Protein AF-A0A2R6NBS5-F1 (afdb_monomer_lite)

Radius of gyration: 37.25 Å; chains: 1; bounding box: 54×23×111 Å

Sequence (121 aa):
MGNKNKTISFRVNEDAFETLREIAEERDISLSAVFRNYVKMLVAHDGQVEVVPKVEVPKSYVREHERLELEAEHLRDQLDEHRRYVTQLSQRLEEQEDGEDVIQLEELDDEANGEEPFRLG

Foldseek 3Di:
DDDDPDDDDDDDDPVVVVVLVVVCVVVVHDSVVSVVVVVVVCVVVVNDDDDDDPDDDDPVNVVVVVVVVVVVVVVVVVVVVVVVVVVVVVVVVVVCVVPDDPDDVVVVVVVVVPDDDDDDD

Structure (mmCIF, N/CA/C/O backbone):
data_AF-A0A2R6NBS5-F1
#
_entry.id   AF-A0A2R6NBS5-F1
#
loop_
_atom_site.group_PDB
_atom_site.id
_atom_site.type_symbol
_atom_site.label_atom_id
_atom_site.label_alt_id
_atom_site.label_comp_id
_atom_site.label_asym_id
_atom_site.label_entity_id
_atom_site.label_seq_id
_atom_site.pdbx_PDB_ins_code
_atom_site.Cartn_x
_atom_site.Cartn_y
_atom_site.Cartn_z
_atom_site.occupancy
_atom_site.B_iso_or_equiv
_atom_site.auth_seq_id
_atom_site.auth_comp_id
_atom_site.auth_asym_id
_atom_site.auth_atom_id
_atom_site.pdbx_PDB_model_num
ATOM 1 N N . MET A 1 1 ? -16.582 -4.979 -36.548 1.00 42.69 1 MET A N 1
ATOM 2 C CA . MET A 1 1 ? -15.989 -3.717 -37.044 1.00 42.69 1 MET A CA 1
ATOM 3 C C . MET A 1 1 ? -14.478 -3.886 -37.060 1.00 42.69 1 MET A C 1
ATOM 5 O O . MET A 1 1 ? -13.927 -4.264 -36.038 1.00 42.69 1 MET A O 1
ATOM 9 N N . GLY A 1 2 ? -13.839 -3.760 -38.226 1.00 47.66 2 GLY A N 1
ATOM 10 C CA . GLY A 1 2 ? -12.441 -4.159 -38.425 1.00 47.66 2 GLY A CA 1
ATOM 11 C C . GLY A 1 2 ? -11.457 -3.317 -37.613 1.00 47.66 2 GLY A C 1
ATOM 12 O O . GLY A 1 2 ? -11.469 -2.090 -37.713 1.00 47.66 2 GLY A O 1
ATOM 13 N N . ASN A 1 3 ? -10.599 -3.976 -36.833 1.00 49.09 3 ASN A N 1
ATOM 14 C CA . ASN A 1 3 ? -9.460 -3.338 -36.180 1.00 49.09 3 ASN A CA 1
ATOM 15 C C . ASN A 1 3 ? -8.502 -2.831 -37.265 1.00 49.09 3 ASN A C 1
ATOM 17 O O . ASN A 1 3 ? -7.762 -3.604 -37.871 1.00 49.09 3 ASN A O 1
ATOM 21 N N . LYS A 1 4 ? -8.547 -1.528 -37.555 1.00 64.06 4 LYS A N 1
ATOM 22 C CA . LYS A 1 4 ? -7.582 -0.890 -38.452 1.00 64.06 4 LYS A CA 1
ATOM 23 C C . LYS A 1 4 ? -6.288 -0.720 -37.665 1.00 64.06 4 LYS A C 1
ATOM 25 O O . LYS A 1 4 ? -6.215 0.138 -36.787 1.00 64.06 4 LYS A O 1
ATOM 30 N N . ASN A 1 5 ? -5.279 -1.529 -37.969 1.00 66.62 5 ASN A N 1
ATOM 31 C CA . ASN A 1 5 ? -3.933 -1.319 -37.448 1.00 66.62 5 ASN A CA 1
ATOM 32 C C . ASN A 1 5 ? -3.414 0.019 -37.992 1.00 66.62 5 ASN A C 1
ATOM 34 O O . ASN A 1 5 ? -3.050 0.126 -39.161 1.00 66.62 5 ASN A O 1
ATOM 38 N N . LYS A 1 6 ? -3.459 1.063 -37.159 1.00 73.50 6 LYS A N 1
ATOM 39 C CA . LYS A 1 6 ? -2.978 2.400 -37.506 1.00 73.50 6 LYS A CA 1
ATOM 40 C C . LYS A 1 6 ? -1.490 2.472 -37.182 1.00 73.50 6 LYS A C 1
ATOM 42 O O . LYS A 1 6 ? -1.108 2.370 -36.019 1.00 73.50 6 LYS A O 1
ATOM 47 N N . THR A 1 7 ? -0.662 2.638 -38.206 1.00 79.31 7 THR A N 1
ATOM 48 C CA . THR A 1 7 ? 0.768 2.904 -38.025 1.00 79.31 7 THR A CA 1
ATOM 49 C C . THR A 1 7 ? 0.943 4.354 -37.595 1.00 79.3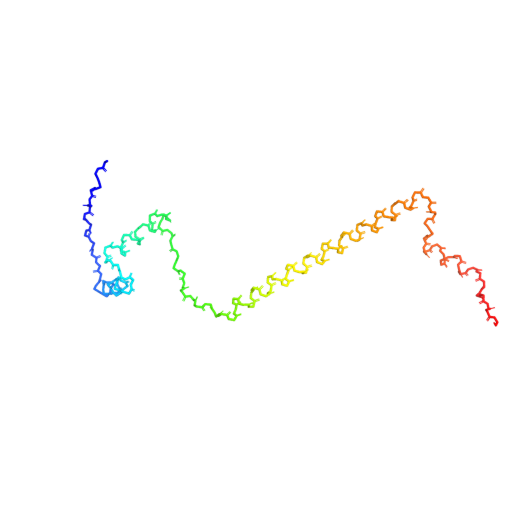1 7 THR A C 1
ATOM 51 O O . THR A 1 7 ? 0.433 5.264 -38.247 1.00 79.31 7 THR A O 1
ATOM 54 N N . ILE A 1 8 ? 1.644 4.565 -36.485 1.00 76.81 8 ILE A N 1
ATOM 55 C CA . ILE A 1 8 ? 1.985 5.890 -35.969 1.00 76.81 8 ILE A CA 1
ATOM 56 C C . ILE A 1 8 ? 3.506 5.973 -35.949 1.00 76.81 8 ILE A C 1
ATOM 58 O O . ILE A 1 8 ? 4.159 5.191 -35.264 1.00 76.81 8 ILE A O 1
ATOM 62 N N . SER A 1 9 ? 4.058 6.905 -36.718 1.00 81.50 9 SER A N 1
ATOM 63 C CA . SER A 1 9 ? 5.476 7.251 -36.680 1.00 81.50 9 SER A CA 1
ATOM 64 C C . SER A 1 9 ? 5.685 8.396 -35.698 1.00 81.50 9 SER A C 1
ATOM 66 O O . SER A 1 9 ? 5.039 9.437 -35.825 1.00 81.50 9 SER A O 1
ATOM 68 N N . PHE A 1 10 ? 6.605 8.233 -34.758 1.00 79.00 10 PHE A N 1
ATOM 69 C CA . PHE A 1 10 ? 7.029 9.287 -33.844 1.00 79.00 10 PHE A CA 1
ATOM 70 C C . PHE A 1 10 ? 8.548 9.438 -33.924 1.00 79.00 10 PHE A C 1
ATOM 72 O O . PHE A 1 10 ? 9.258 8.483 -34.237 1.00 79.00 10 PHE A O 1
ATOM 79 N N . ARG A 1 11 ? 9.046 10.651 -33.683 1.00 88.25 11 ARG A N 1
ATOM 80 C CA . ARG A 1 11 ? 10.483 10.905 -33.557 1.00 88.25 11 ARG A CA 1
ATOM 81 C C . ARG A 1 11 ? 10.855 10.824 -32.085 1.00 88.25 11 ARG A C 1
ATOM 83 O O . ARG A 1 11 ? 10.175 11.420 -31.256 1.00 88.25 11 ARG A O 1
ATOM 90 N N . VAL A 1 12 ? 11.927 10.107 -31.791 1.00 86.81 12 VAL A N 1
ATOM 91 C CA . VAL A 1 12 ? 12.550 10.022 -30.468 1.00 86.81 12 VAL A CA 1
ATOM 92 C C . VAL A 1 12 ? 14.036 10.308 -30.610 1.00 86.81 12 VAL A C 1
ATOM 94 O O . VAL A 1 12 ? 14.597 10.169 -31.696 1.00 86.81 12 VAL A O 1
ATOM 97 N N . ASN A 1 13 ? 14.646 10.751 -29.518 1.00 93.25 13 ASN A N 1
ATOM 98 C CA . ASN A 1 13 ? 16.094 10.808 -29.399 1.00 93.25 13 ASN A CA 1
ATOM 99 C C . ASN A 1 13 ? 16.670 9.374 -29.356 1.00 93.25 13 ASN A C 1
ATOM 101 O O . ASN A 1 13 ? 15.983 8.452 -28.913 1.00 93.25 13 ASN A O 1
ATOM 105 N N . GLU A 1 14 ? 17.901 9.202 -29.835 1.00 92.94 14 GLU A N 1
ATOM 106 C CA . GLU A 1 14 ? 18.597 7.911 -29.916 1.00 92.94 14 GLU A CA 1
ATOM 107 C C . GLU A 1 14 ? 18.788 7.248 -28.541 1.00 92.94 14 GLU A C 1
ATOM 109 O O . GLU A 1 14 ? 18.437 6.083 -28.381 1.00 92.94 14 GLU A O 1
ATOM 114 N N . ASP A 1 15 ? 19.189 8.002 -27.515 1.00 94.00 15 ASP A N 1
ATOM 115 C CA . ASP A 1 15 ? 19.381 7.490 -26.149 1.00 94.00 15 ASP A CA 1
ATOM 116 C C . ASP A 1 15 ? 18.065 6.952 -25.562 1.00 94.00 15 ASP A C 1
ATOM 118 O O . ASP A 1 15 ? 17.998 5.879 -24.954 1.00 94.00 15 ASP A O 1
ATOM 122 N N . ALA A 1 16 ? 16.975 7.693 -25.783 1.00 89.56 16 ALA A N 1
ATOM 123 C CA . ALA A 1 16 ? 15.640 7.280 -25.362 1.00 89.56 16 ALA A CA 1
ATOM 124 C C . ALA A 1 16 ? 15.156 6.045 -26.138 1.00 89.56 16 ALA A C 1
ATOM 126 O O . ALA A 1 16 ? 14.437 5.213 -25.583 1.00 89.56 16 ALA A O 1
ATOM 127 N N . PHE A 1 17 ? 15.535 5.919 -27.412 1.00 91.00 17 PHE A N 1
ATOM 128 C CA . PHE A 1 17 ? 15.211 4.755 -28.229 1.00 91.00 17 PHE A CA 1
ATOM 129 C C . PHE A 1 17 ? 15.922 3.495 -27.725 1.00 91.00 17 PHE A C 1
ATOM 131 O O . PHE A 1 17 ? 15.245 2.489 -27.513 1.00 91.00 17 PHE A O 1
ATOM 138 N N . GLU A 1 18 ? 17.231 3.558 -27.470 1.00 93.50 18 GLU A N 1
ATOM 139 C CA . GLU A 1 18 ? 17.984 2.417 -26.932 1.00 93.50 18 GLU A CA 1
ATOM 140 C C . GLU A 1 18 ? 17.462 2.008 -25.550 1.00 93.50 18 GLU A C 1
ATOM 142 O O . GLU A 1 18 ? 17.188 0.834 -25.325 1.00 93.50 18 GLU A O 1
ATOM 147 N N . THR A 1 19 ? 17.157 2.968 -24.670 1.00 91.44 19 THR A N 1
ATOM 148 C CA . THR A 1 19 ? 16.563 2.662 -23.354 1.00 91.44 19 THR A CA 1
ATOM 149 C C . THR A 1 19 ? 15.217 1.936 -23.492 1.00 91.44 19 THR A C 1
ATOM 151 O O . THR A 1 19 ? 14.941 0.951 -22.807 1.00 91.44 19 THR A O 1
ATOM 154 N N . LEU A 1 20 ? 14.340 2.401 -24.391 1.00 90.12 20 LEU A N 1
ATOM 155 C CA . LEU A 1 20 ? 13.056 1.737 -24.638 1.00 90.12 20 LEU A CA 1
ATOM 156 C C . LEU A 1 20 ? 13.233 0.344 -25.247 1.00 90.12 20 LEU A C 1
ATOM 158 O O . LEU A 1 20 ? 12.408 -0.537 -24.992 1.00 90.12 20 LEU A O 1
ATOM 162 N N . ARG A 1 21 ? 14.278 0.149 -26.053 1.00 92.00 21 ARG A N 1
ATOM 163 C CA . ARG A 1 21 ? 14.631 -1.140 -26.635 1.00 92.00 21 ARG A CA 1
ATOM 164 C C . ARG A 1 21 ? 15.121 -2.118 -25.568 1.00 92.00 21 ARG A C 1
ATOM 166 O O . ARG A 1 21 ? 14.602 -3.228 -25.524 1.00 92.00 21 ARG A O 1
ATOM 173 N N . GLU A 1 22 ? 16.014 -1.697 -24.679 1.00 94.06 22 GLU A N 1
A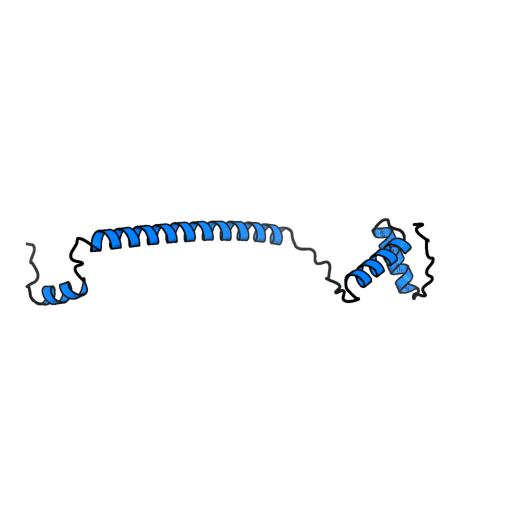TOM 174 C CA . GLU A 1 22 ? 16.465 -2.500 -23.534 1.00 94.06 22 GLU A CA 1
ATOM 175 C C . GLU A 1 22 ? 15.284 -2.934 -22.654 1.00 94.06 22 GLU A C 1
ATOM 177 O O . GLU A 1 22 ? 15.142 -4.112 -22.339 1.00 94.06 22 GLU A O 1
ATOM 182 N N . ILE A 1 23 ? 14.363 -2.012 -22.341 1.00 91.06 23 ILE A N 1
ATOM 183 C CA . ILE A 1 23 ? 13.143 -2.319 -21.572 1.00 91.06 23 ILE A CA 1
ATOM 184 C C . ILE A 1 23 ? 12.251 -3.333 -22.302 1.00 91.06 23 ILE A C 1
ATOM 186 O O . ILE A 1 23 ? 11.598 -4.165 -21.668 1.00 91.06 23 ILE A O 1
ATOM 190 N N . ALA A 1 24 ? 12.154 -3.227 -23.628 1.00 92.94 24 ALA A N 1
ATOM 191 C CA . ALA A 1 24 ? 11.366 -4.146 -24.440 1.00 92.94 24 ALA A CA 1
ATOM 192 C C . ALA A 1 24 ? 11.956 -5.566 -24.388 1.00 92.94 24 ALA A C 1
ATOM 194 O O . ALA A 1 24 ? 11.208 -6.523 -24.187 1.00 92.94 24 ALA A O 1
ATOM 195 N N . GLU A 1 25 ? 13.282 -5.680 -24.499 1.00 94.00 25 GLU A N 1
ATOM 196 C CA . GLU A 1 25 ? 14.028 -6.939 -24.403 1.00 94.00 25 GLU A CA 1
ATOM 197 C C . GLU A 1 25 ? 13.939 -7.550 -22.992 1.00 94.00 25 GLU A C 1
ATOM 199 O O . GLU A 1 25 ? 13.595 -8.723 -22.866 1.00 94.00 25 GLU A O 1
ATOM 204 N N . GLU A 1 26 ? 14.135 -6.760 -21.928 1.00 94.12 26 GLU A N 1
ATOM 205 C CA . GLU A 1 26 ? 14.024 -7.211 -20.526 1.00 94.12 26 GLU A CA 1
ATOM 206 C C . GLU A 1 26 ? 12.640 -7.806 -20.217 1.00 94.12 26 GLU A C 1
ATOM 208 O O . GLU A 1 26 ? 12.505 -8.762 -19.454 1.00 94.12 26 GLU A O 1
ATOM 213 N N . ARG A 1 27 ? 11.591 -7.232 -20.815 1.00 91.19 27 ARG A N 1
ATOM 214 C CA . ARG A 1 27 ? 10.194 -7.629 -20.591 1.00 91.19 27 ARG A CA 1
ATOM 215 C C . ARG A 1 27 ? 9.655 -8.616 -21.628 1.00 91.19 27 ARG A C 1
ATOM 217 O O . ARG A 1 27 ? 8.462 -8.907 -21.570 1.00 91.19 27 ARG A O 1
ATOM 224 N N . ASP A 1 28 ? 10.485 -9.088 -22.561 1.00 94.19 28 ASP A N 1
ATOM 225 C CA . ASP A 1 28 ? 10.116 -9.998 -23.659 1.00 94.19 28 ASP A CA 1
ATOM 226 C C . ASP A 1 28 ? 8.883 -9.522 -24.462 1.00 94.19 28 ASP A C 1
ATOM 228 O O . ASP A 1 28 ? 7.952 -10.266 -24.778 1.00 94.19 28 ASP A O 1
ATOM 232 N N . ILE A 1 29 ? 8.833 -8.221 -24.767 1.00 93.50 29 ILE A N 1
ATOM 233 C CA . ILE A 1 29 ? 7.747 -7.600 -25.535 1.00 93.50 29 ILE A CA 1
ATOM 234 C C . ILE A 1 29 ? 8.294 -6.758 -26.681 1.00 93.50 29 ILE A C 1
ATOM 236 O O . ILE A 1 29 ? 9.411 -6.260 -26.651 1.00 93.50 29 ILE A O 1
ATOM 240 N N . SER A 1 30 ? 7.482 -6.538 -27.717 1.00 93.19 30 SER A N 1
ATOM 241 C CA . SER A 1 30 ? 7.897 -5.658 -28.811 1.00 93.19 30 SER A CA 1
ATOM 242 C C . SER A 1 30 ? 7.957 -4.194 -28.371 1.00 93.19 30 SER A C 1
ATOM 244 O O . SER A 1 30 ? 7.137 -3.728 -27.576 1.00 93.19 30 SER A O 1
ATOM 246 N N . LEU A 1 31 ? 8.858 -3.424 -28.983 1.00 90.19 31 LEU A N 1
ATOM 247 C CA . LEU A 1 31 ? 8.972 -1.980 -28.754 1.00 90.19 31 LEU A CA 1
ATOM 248 C C . LEU A 1 31 ? 7.632 -1.248 -28.969 1.00 90.19 31 LEU A C 1
ATOM 250 O O . LEU A 1 31 ? 7.241 -0.371 -28.199 1.00 90.19 31 LEU A O 1
ATOM 254 N N . SER A 1 32 ? 6.856 -1.661 -29.978 1.00 88.62 32 SER A N 1
ATOM 255 C CA . SER A 1 32 ? 5.509 -1.125 -30.203 1.00 88.62 32 SER A CA 1
ATOM 256 C C . SER A 1 32 ? 4.533 -1.470 -29.074 1.00 88.62 32 SER A C 1
ATOM 258 O O . SER A 1 32 ? 3.611 -0.698 -28.817 1.00 88.62 32 SER A O 1
ATOM 260 N N . ALA A 1 33 ? 4.689 -2.615 -28.403 1.00 90.50 33 ALA A N 1
ATOM 261 C CA . ALA A 1 33 ? 3.877 -2.965 -27.242 1.00 90.50 33 ALA A CA 1
ATOM 262 C C . ALA A 1 33 ? 4.218 -2.089 -26.028 1.00 90.50 33 ALA A C 1
ATOM 264 O O . ALA A 1 33 ? 3.287 -1.602 -25.389 1.00 90.50 33 ALA A O 1
ATOM 265 N N . VAL A 1 34 ? 5.505 -1.811 -25.773 1.00 89.75 34 VAL A N 1
ATOM 266 C CA . VAL A 1 34 ? 5.947 -0.862 -24.730 1.00 89.75 34 VAL A CA 1
ATOM 267 C C . VAL A 1 34 ? 5.282 0.498 -24.935 1.00 89.75 34 VAL A C 1
ATOM 269 O O . VAL A 1 34 ? 4.606 1.006 -24.038 1.00 89.75 34 VAL A O 1
ATOM 272 N N . PHE A 1 35 ? 5.381 1.044 -26.151 1.00 88.06 35 PHE A N 1
ATOM 273 C CA . PHE A 1 35 ? 4.782 2.334 -26.488 1.00 88.06 35 PHE A CA 1
ATOM 274 C C . PHE A 1 35 ? 3.257 2.330 -26.332 1.00 88.06 35 PHE A C 1
ATOM 276 O O . PHE A 1 35 ? 2.688 3.225 -25.709 1.00 88.06 35 PHE A O 1
ATOM 283 N N . ARG A 1 36 ? 2.574 1.300 -26.852 1.00 88.75 36 ARG A N 1
ATOM 284 C CA . ARG A 1 36 ? 1.116 1.178 -26.695 1.00 88.75 36 ARG A CA 1
ATOM 285 C C . ARG A 1 36 ? 0.704 1.116 -25.231 1.00 88.75 36 ARG A C 1
ATOM 287 O O . ARG A 1 36 ? -0.322 1.692 -24.893 1.00 88.75 36 ARG A O 1
ATOM 294 N N . ASN A 1 37 ? 1.455 0.421 -24.382 1.00 89.31 37 ASN A N 1
ATOM 295 C CA . ASN A 1 37 ? 1.140 0.320 -22.960 1.00 89.31 37 ASN A CA 1
ATOM 296 C C . ASN A 1 37 ? 1.291 1.675 -22.264 1.00 89.31 37 ASN A C 1
ATOM 298 O O . ASN A 1 37 ? 0.399 2.070 -21.519 1.00 89.31 37 ASN A O 1
ATOM 302 N N . TYR A 1 38 ? 2.353 2.419 -22.578 1.00 85.69 38 TYR A N 1
ATOM 303 C CA . TYR A 1 38 ? 2.556 3.762 -22.040 1.00 85.69 38 TYR A CA 1
ATOM 304 C C . TYR A 1 38 ? 1.453 4.736 -22.480 1.00 85.69 38 TYR A C 1
ATOM 306 O O . TYR A 1 38 ? 0.846 5.406 -21.649 1.00 85.69 38 TYR A O 1
ATOM 314 N N . VAL A 1 39 ? 1.111 4.754 -23.775 1.00 87.50 39 VAL A N 1
ATOM 315 C CA . VAL A 1 39 ? 0.014 5.588 -24.296 1.00 87.50 39 VAL A CA 1
ATOM 316 C C . VAL A 1 39 ? -1.327 5.191 -23.685 1.00 87.50 39 VAL A C 1
ATOM 318 O O . VAL A 1 39 ? -2.104 6.065 -23.318 1.00 87.50 39 VAL A O 1
ATOM 321 N N . LYS A 1 40 ? -1.608 3.890 -23.539 1.00 89.25 40 LYS A N 1
ATOM 322 C CA . LYS A 1 40 ? -2.831 3.421 -22.871 1.00 89.25 40 LYS A CA 1
ATOM 323 C C . LYS A 1 40 ? -2.919 3.930 -21.436 1.00 89.25 40 LYS A C 1
ATOM 325 O O . LYS A 1 40 ? -3.987 4.374 -21.041 1.00 89.25 40 LYS A O 1
ATOM 330 N N . MET A 1 41 ? -1.820 3.880 -20.686 1.00 88.69 41 MET A N 1
ATOM 331 C CA . MET A 1 41 ? -1.766 4.372 -19.310 1.00 88.69 41 MET A CA 1
ATOM 332 C C . MET A 1 41 ? -2.015 5.8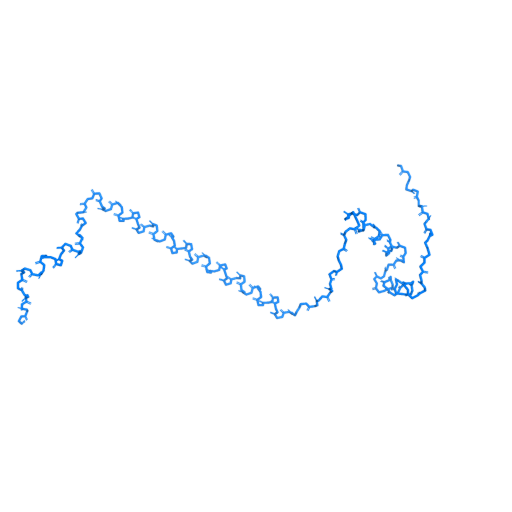84 -19.249 1.00 88.69 41 MET A C 1
ATOM 334 O O . MET A 1 41 ? -2.850 6.327 -18.470 1.00 88.69 41 MET A O 1
ATOM 338 N N . LEU A 1 42 ? -1.379 6.668 -20.125 1.00 88.44 42 LEU A N 1
ATOM 339 C CA . LEU A 1 42 ? -1.627 8.111 -20.205 1.00 88.44 42 LEU A CA 1
ATOM 340 C C . LEU A 1 42 ? -3.081 8.434 -20.566 1.00 88.44 42 LEU A C 1
ATOM 342 O O . LEU A 1 42 ? -3.673 9.311 -19.954 1.00 88.44 42 LEU A O 1
ATOM 346 N N . VAL A 1 43 ? -3.670 7.725 -21.532 1.00 89.69 43 VAL A N 1
ATOM 347 C CA . VAL A 1 43 ? -5.074 7.933 -21.928 1.00 89.69 43 VAL A CA 1
ATOM 348 C C . VAL A 1 43 ? -6.038 7.535 -20.809 1.00 89.69 43 VAL A C 1
ATOM 350 O O . VAL A 1 43 ? -7.056 8.190 -20.635 1.00 89.69 43 VAL A O 1
ATOM 353 N N . ALA A 1 44 ? -5.734 6.478 -20.052 1.00 91.94 44 ALA A N 1
ATOM 354 C CA . ALA A 1 44 ? -6.581 6.016 -18.954 1.00 91.94 44 ALA A CA 1
ATOM 355 C C . ALA A 1 44 ? -6.610 6.980 -17.757 1.00 91.94 44 ALA A C 1
ATOM 357 O O . ALA A 1 44 ? -7.591 6.989 -17.020 1.00 91.94 44 ALA A O 1
ATOM 358 N N . HIS A 1 45 ? -5.551 7.770 -17.570 1.00 90.50 45 HIS A N 1
ATOM 359 C CA . HIS A 1 45 ? -5.398 8.691 -16.443 1.00 90.50 45 HIS A CA 1
ATOM 360 C C . HIS A 1 45 ? -5.375 10.166 -16.872 1.00 90.50 45 HIS A C 1
ATOM 362 O O . HIS A 1 45 ? -4.779 10.989 -16.186 1.00 90.50 45 HIS A O 1
ATOM 368 N N . ASP A 1 46 ? -5.963 10.508 -18.024 1.00 89.25 46 ASP A N 1
ATOM 369 C CA . ASP A 1 46 ? -6.020 11.885 -18.548 1.00 89.25 46 ASP A CA 1
ATOM 370 C C . ASP A 1 46 ? -4.654 12.612 -18.553 1.00 89.25 46 ASP A C 1
ATOM 372 O O . ASP A 1 46 ? -4.542 13.819 -18.338 1.00 89.25 46 ASP A O 1
ATOM 376 N N . GLY A 1 47 ? -3.578 11.860 -18.795 1.00 86.81 47 GLY A N 1
ATOM 377 C CA . GLY A 1 47 ? -2.199 12.346 -18.806 1.00 86.81 47 GLY A CA 1
ATOM 378 C C . GLY A 1 47 ? -1.558 12.547 -17.428 1.00 86.81 47 GLY A C 1
ATOM 379 O O . GLY A 1 47 ? -0.387 12.917 -17.372 1.00 86.81 47 GLY A O 1
ATOM 380 N N . GLN A 1 48 ? -2.268 12.286 -16.329 1.00 86.06 48 GLN A N 1
ATOM 381 C CA . GLN A 1 48 ? -1.769 12.414 -14.959 1.00 86.06 48 GLN A CA 1
ATOM 382 C C . GLN A 1 48 ? -1.243 11.067 -14.455 1.00 86.06 48 GLN A C 1
ATOM 384 O O . GLN A 1 48 ? -1.985 10.248 -13.920 1.00 86.06 48 GLN A O 1
ATOM 389 N N . VAL A 1 49 ? 0.054 10.820 -14.640 1.00 84.81 49 VAL A N 1
ATOM 390 C CA . VAL A 1 49 ? 0.712 9.605 -14.144 1.00 84.81 49 VAL A CA 1
ATOM 391 C C . VAL A 1 49 ? 1.946 9.993 -13.342 1.00 84.81 49 VAL A C 1
ATOM 393 O O . VAL A 1 49 ? 2.784 10.754 -13.820 1.00 84.81 49 VAL A O 1
ATOM 396 N N . GLU A 1 50 ? 2.067 9.446 -12.136 1.00 82.94 50 GLU A N 1
ATOM 397 C CA . GLU A 1 50 ? 3.245 9.593 -11.286 1.00 82.94 50 GLU A CA 1
ATOM 398 C C . GLU A 1 50 ? 4.107 8.328 -11.364 1.00 82.94 50 GLU A C 1
ATOM 400 O O . GLU A 1 50 ? 3.604 7.202 -11.335 1.00 82.94 50 GLU A O 1
ATOM 405 N N . VAL A 1 51 ? 5.422 8.505 -11.493 1.00 79.50 51 VAL A N 1
ATOM 406 C CA . VAL A 1 51 ? 6.362 7.383 -11.513 1.00 79.50 51 VAL A CA 1
ATOM 407 C C . VAL A 1 51 ? 6.735 7.053 -10.077 1.00 79.50 51 VAL A C 1
ATOM 409 O O . VAL A 1 51 ? 7.549 7.739 -9.465 1.00 79.50 51 VAL A O 1
ATOM 412 N N . VAL A 1 52 ? 6.154 5.981 -9.544 1.00 80.44 52 VAL A N 1
ATOM 413 C CA . VAL A 1 52 ? 6.538 5.477 -8.224 1.00 80.44 52 VAL A CA 1
ATOM 414 C C . VAL A 1 52 ? 7.867 4.723 -8.356 1.00 80.44 52 VAL A C 1
ATOM 416 O O . VAL A 1 52 ? 7.971 3.816 -9.193 1.00 80.44 52 VAL A O 1
ATOM 419 N N . PRO A 1 53 ? 8.900 5.067 -7.568 1.00 78.88 53 PRO A N 1
ATOM 420 C CA . PRO A 1 53 ? 10.149 4.325 -7.577 1.00 78.88 53 PRO A CA 1
ATOM 421 C C . PRO A 1 53 ? 9.900 2.875 -7.159 1.00 78.88 53 PRO A C 1
ATOM 423 O O . PRO A 1 53 ? 9.164 2.590 -6.214 1.00 78.88 53 PRO A O 1
ATOM 426 N N . LYS A 1 54 ? 10.547 1.941 -7.859 1.00 74.94 54 LYS A N 1
ATOM 427 C CA . LYS A 1 54 ? 10.560 0.535 -7.460 1.00 74.94 54 LYS A CA 1
ATOM 428 C C . LYS A 1 54 ? 11.481 0.392 -6.250 1.00 74.94 54 LYS A C 1
ATOM 430 O O . LYS A 1 54 ? 12.682 0.201 -6.406 1.00 74.94 54 LYS A O 1
ATOM 435 N N . VAL A 1 55 ? 10.927 0.545 -5.054 1.00 80.06 55 VAL A N 1
ATOM 436 C CA . VAL A 1 55 ? 11.642 0.271 -3.805 1.00 80.06 55 VAL A CA 1
ATOM 437 C C . VAL A 1 55 ? 11.409 -1.190 -3.443 1.00 80.06 55 VAL A C 1
ATOM 439 O O . VAL A 1 55 ? 10.267 -1.626 -3.306 1.00 80.06 55 VAL A O 1
ATOM 442 N N . GLU A 1 56 ? 12.487 -1.959 -3.303 1.00 80.12 56 GLU A N 1
ATOM 443 C CA . GLU A 1 56 ? 12.395 -3.310 -2.758 1.00 80.12 56 GLU A CA 1
ATOM 444 C C . GLU A 1 56 ? 12.116 -3.227 -1.258 1.00 80.12 56 GLU A C 1
ATOM 446 O O . GLU A 1 56 ? 12.904 -2.671 -0.491 1.00 80.12 56 GLU A O 1
ATOM 451 N N . VAL A 1 57 ? 10.983 -3.781 -0.833 1.00 85.06 57 VAL A N 1
ATOM 452 C CA . VAL A 1 57 ? 10.643 -3.873 0.587 1.00 85.06 57 VAL A CA 1
ATOM 453 C C . VAL A 1 57 ? 11.316 -5.121 1.163 1.00 85.06 57 VAL A C 1
ATOM 455 O O . VAL A 1 57 ? 11.071 -6.228 0.669 1.00 85.06 57 VAL A O 1
ATOM 458 N N . PRO A 1 58 ? 12.156 -4.997 2.208 1.00 92.56 58 PRO A N 1
ATOM 459 C CA . PRO A 1 58 ? 12.784 -6.153 2.830 1.00 92.56 58 PRO A CA 1
ATOM 460 C C . PRO A 1 58 ? 11.746 -7.150 3.351 1.00 92.56 58 PRO A C 1
ATOM 462 O O . PRO A 1 58 ? 10.759 -6.774 3.980 1.00 92.56 58 PRO A O 1
ATOM 465 N N . LYS A 1 59 ? 12.002 -8.452 3.177 1.00 90.44 59 LYS A N 1
ATOM 466 C CA . LYS A 1 59 ? 11.107 -9.513 3.685 1.00 90.44 59 LYS A CA 1
ATOM 467 C C . LYS A 1 59 ? 10.887 -9.440 5.201 1.00 90.44 59 LYS A C 1
ATOM 469 O O . LYS A 1 59 ? 9.851 -9.886 5.679 1.00 90.44 59 LYS A O 1
ATOM 474 N N . SER A 1 60 ? 11.853 -8.911 5.955 1.00 91.94 60 SER A N 1
ATOM 475 C CA . SER A 1 60 ? 11.716 -8.675 7.398 1.00 91.94 60 SER A CA 1
ATOM 476 C C . SER A 1 60 ? 10.609 -7.674 7.713 1.00 91.94 60 SER A C 1
ATOM 478 O O . SER A 1 60 ? 9.833 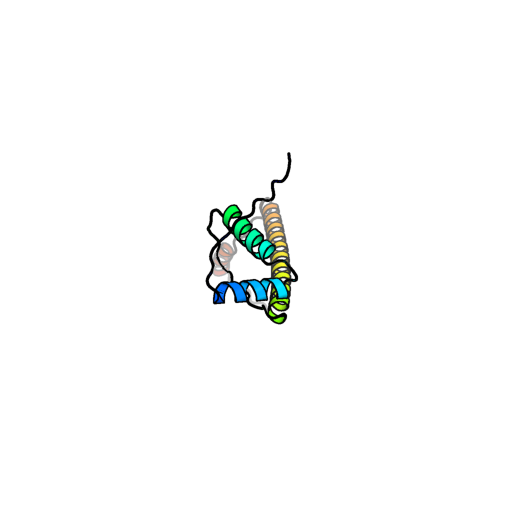-7.926 8.624 1.00 91.94 60 SER A O 1
ATOM 480 N N . TYR A 1 61 ? 10.497 -6.601 6.925 1.00 92.94 61 TYR A N 1
ATOM 481 C CA . TYR A 1 61 ? 9.464 -5.582 7.091 1.00 92.94 61 TYR A CA 1
ATOM 482 C C . TYR A 1 61 ? 8.068 -6.165 6.863 1.00 92.94 61 TYR A C 1
ATOM 484 O O . TYR A 1 61 ? 7.175 -5.957 7.673 1.00 92.94 61 TYR A O 1
ATOM 492 N N . VAL A 1 62 ? 7.895 -6.971 5.810 1.00 92.31 62 VAL A N 1
ATOM 493 C CA . VAL A 1 62 ? 6.608 -7.631 5.519 1.00 92.31 62 VAL A CA 1
ATOM 494 C C . VAL A 1 62 ? 6.194 -8.572 6.655 1.00 92.31 62 VAL A C 1
ATOM 496 O O . VAL A 1 62 ? 5.051 -8.543 7.091 1.00 92.31 62 VAL A O 1
ATOM 499 N N . ARG A 1 63 ? 7.134 -9.372 7.175 1.00 94.69 63 ARG A N 1
ATOM 500 C CA . ARG A 1 63 ? 6.871 -10.289 8.298 1.00 94.69 63 ARG A CA 1
ATOM 501 C C . ARG A 1 63 ? 6.532 -9.560 9.591 1.00 94.69 63 ARG A C 1
ATOM 503 O O . ARG A 1 63 ? 5.692 -10.016 10.355 1.00 94.69 63 ARG A O 1
ATOM 510 N N . GLU A 1 64 ? 7.233 -8.467 9.870 1.00 95.69 64 GLU A N 1
ATOM 511 C CA . GLU A 1 64 ? 6.952 -7.651 11.045 1.00 95.69 64 GLU A CA 1
ATOM 512 C C . GLU A 1 64 ? 5.586 -6.978 10.937 1.00 95.69 64 GLU A C 1
ATOM 514 O O . GLU A 1 64 ? 4.846 -6.979 11.914 1.00 95.69 64 GLU A O 1
ATOM 519 N N . HIS A 1 65 ? 5.233 -6.475 9.754 1.00 96.31 65 HIS A N 1
ATOM 520 C CA . HIS A 1 65 ? 3.918 -5.906 9.495 1.00 96.31 65 HIS A CA 1
ATOM 521 C C . HIS A 1 65 ? 2.805 -6.927 9.746 1.00 96.31 65 HIS A C 1
ATOM 523 O O . HIS A 1 65 ? 1.891 -6.646 10.509 1.00 96.31 65 HIS A O 1
ATOM 529 N N . GLU A 1 66 ? 2.933 -8.138 9.197 1.00 94.50 66 GLU A N 1
ATOM 530 C CA . GLU A 1 66 ? 1.981 -9.232 9.430 1.00 94.50 66 GLU A CA 1
ATOM 531 C C . GLU A 1 66 ? 1.860 -9.574 10.925 1.00 94.50 66 GLU A C 1
ATOM 533 O O . GLU A 1 66 ? 0.758 -9.708 11.453 1.00 94.50 66 GLU A O 1
ATOM 538 N N . ARG A 1 67 ? 2.988 -9.652 11.647 1.00 97.62 67 ARG A N 1
ATOM 539 C CA . ARG A 1 67 ? 2.980 -9.875 13.101 1.00 97.62 67 ARG A CA 1
ATOM 540 C C . ARG A 1 67 ? 2.223 -8.769 13.839 1.00 97.62 67 ARG A C 1
ATOM 542 O O . ARG A 1 67 ? 1.449 -9.074 14.739 1.00 97.62 67 ARG A O 1
ATOM 549 N N . LEU A 1 68 ? 2.472 -7.509 13.487 1.00 97.31 68 LEU A N 1
ATOM 550 C CA . LEU A 1 68 ? 1.825 -6.357 14.115 1.00 97.31 68 LEU A CA 1
ATOM 551 C C . LEU A 1 68 ? 0.326 -6.305 13.805 1.00 97.31 68 LEU A C 1
ATOM 553 O O . LEU A 1 68 ? -0.454 -5.940 14.678 1.00 97.31 68 LEU A O 1
ATOM 557 N N . GLU A 1 69 ? -0.087 -6.688 12.597 1.00 96.50 69 GLU A N 1
ATOM 558 C CA . GLU A 1 69 ? -1.504 -6.797 12.239 1.00 96.50 69 GLU A CA 1
ATOM 559 C C . GLU A 1 69 ? -2.218 -7.845 13.101 1.00 96.50 69 GLU A C 1
ATOM 561 O O . GLU A 1 69 ? -3.280 -7.551 13.649 1.00 96.50 69 GLU A O 1
ATOM 566 N N . LEU A 1 70 ? -1.600 -9.014 13.304 1.00 97.31 70 LEU A N 1
ATOM 567 C CA . LEU A 1 70 ? -2.132 -10.065 14.181 1.00 97.31 70 LEU A CA 1
ATOM 568 C C . LEU A 1 70 ? -2.172 -9.637 15.656 1.00 97.31 70 LEU A C 1
ATOM 570 O O . LEU A 1 70 ? -3.134 -9.923 16.365 1.00 97.31 70 LEU A O 1
ATOM 574 N N . GLU A 1 71 ? -1.140 -8.941 16.135 1.00 96.75 71 GLU A N 1
ATOM 575 C CA . GLU A 1 71 ? -1.113 -8.401 17.498 1.00 96.75 71 GLU A CA 1
ATOM 576 C C . GLU A 1 71 ? -2.218 -7.357 17.706 1.00 96.75 71 GLU A C 1
ATOM 578 O O . GLU A 1 71 ? -2.931 -7.391 18.709 1.00 96.75 71 GLU A O 1
ATOM 583 N N . ALA A 1 72 ? -2.410 -6.460 16.737 1.00 97.88 72 ALA A N 1
ATOM 584 C CA . ALA A 1 72 ? -3.464 -5.456 16.783 1.00 97.88 72 ALA A CA 1
ATOM 585 C C . ALA A 1 72 ? -4.867 -6.080 16.742 1.00 97.88 72 ALA A C 1
ATOM 587 O O . ALA A 1 72 ? -5.764 -5.591 17.429 1.00 97.88 72 ALA A O 1
ATOM 588 N N . GLU A 1 73 ? -5.065 -7.142 15.959 1.00 97.56 73 GLU A N 1
ATOM 589 C CA . GLU A 1 73 ? -6.305 -7.924 15.955 1.00 97.56 73 GLU A CA 1
ATOM 590 C C . GLU A 1 73 ? -6.571 -8.530 17.337 1.00 97.56 73 GLU A C 1
ATOM 592 O O . GLU A 1 73 ? -7.621 -8.277 17.925 1.00 97.56 73 GLU A O 1
ATOM 597 N N . HIS A 1 74 ? -5.578 -9.204 17.924 1.00 97.88 74 HIS A N 1
ATOM 598 C CA . HIS A 1 74 ? -5.707 -9.788 19.257 1.00 97.88 74 HIS A CA 1
ATOM 599 C C . HIS A 1 74 ? -6.033 -8.747 20.342 1.00 97.88 74 HIS A C 1
ATOM 601 O O . HIS A 1 74 ? -6.870 -8.987 21.211 1.00 97.88 74 HIS A O 1
ATOM 607 N N . LEU A 1 75 ? -5.403 -7.570 20.290 1.00 98.06 75 LEU A N 1
ATOM 608 C CA . LEU A 1 75 ? -5.686 -6.479 21.226 1.00 98.06 75 LEU A CA 1
ATOM 609 C C . LEU A 1 75 ? -7.107 -5.923 21.063 1.00 98.06 75 LEU A C 1
ATOM 611 O O . LEU A 1 75 ? -7.734 -5.552 22.056 1.00 98.06 75 LEU A O 1
ATOM 615 N N . ARG A 1 76 ? -7.634 -5.866 19.834 1.00 98.19 76 ARG A N 1
ATOM 616 C CA . ARG A 1 76 ? -9.030 -5.467 19.591 1.00 98.19 76 ARG A CA 1
ATOM 617 C C . ARG A 1 76 ? -10.004 -6.476 20.189 1.00 98.19 76 ARG A C 1
ATOM 619 O O . ARG A 1 76 ? -10.946 -6.052 20.851 1.00 98.19 76 ARG A O 1
ATOM 626 N N . ASP A 1 77 ? -9.736 -7.771 20.038 1.00 97.94 77 ASP A N 1
ATOM 627 C CA . ASP A 1 77 ? -10.562 -8.825 20.635 1.00 97.94 77 ASP A CA 1
ATOM 628 C C . ASP A 1 77 ? -10.595 -8.722 22.167 1.00 97.94 77 ASP A C 1
ATOM 630 O O . ASP A 1 77 ? -11.673 -8.762 22.765 1.00 97.94 77 ASP A O 1
ATOM 634 N N . GLN A 1 78 ? -9.435 -8.516 22.805 1.00 98.19 78 GLN A N 1
ATOM 635 C CA . GLN A 1 78 ? -9.358 -8.305 24.257 1.00 98.19 78 GLN A CA 1
ATOM 636 C C . GLN A 1 78 ? -10.163 -7.075 24.702 1.00 98.19 78 GLN A C 1
ATOM 638 O O . GLN A 1 78 ? -10.892 -7.127 25.695 1.00 98.19 78 GLN A O 1
ATOM 643 N N . LEU A 1 79 ? -10.051 -5.955 23.979 1.00 98.25 79 LEU A N 1
ATOM 644 C CA . LEU A 1 79 ? -10.811 -4.743 24.293 1.00 98.25 79 LEU A CA 1
ATOM 645 C C . LEU A 1 79 ? -12.319 -4.965 24.152 1.00 98.25 79 LEU A C 1
ATOM 647 O O . LEU A 1 79 ? -13.083 -4.494 24.997 1.00 98.25 79 LEU A O 1
ATOM 651 N N . ASP A 1 80 ? -12.751 -5.691 23.124 1.00 98.06 80 ASP A N 1
ATOM 652 C CA . ASP A 1 80 ? -14.158 -6.022 22.918 1.00 98.06 80 ASP A CA 1
ATOM 653 C C . ASP A 1 80 ? -14.696 -6.937 24.026 1.00 98.06 80 ASP A C 1
ATOM 655 O O . ASP A 1 80 ? -15.814 -6.725 24.506 1.00 98.06 80 ASP 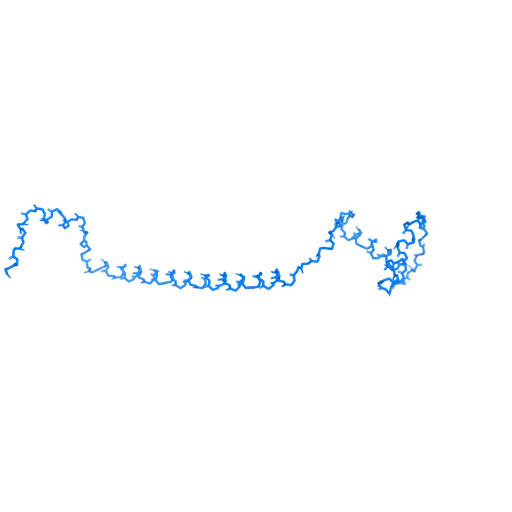A O 1
ATOM 659 N N . GLU A 1 81 ? -13.910 -7.914 24.481 1.00 97.81 81 GLU A N 1
ATOM 660 C CA . GLU A 1 81 ? -14.257 -8.764 25.624 1.00 97.81 81 GLU A CA 1
ATOM 661 C C . GLU A 1 81 ? -14.403 -7.943 26.911 1.00 97.81 81 GLU A C 1
ATOM 663 O O . GLU A 1 81 ? -15.449 -7.997 27.565 1.00 97.81 81 GLU A O 1
ATOM 668 N N . HIS A 1 82 ? -13.409 -7.115 27.242 1.00 97.75 82 HIS A N 1
ATOM 669 C CA . HIS A 1 82 ? -13.464 -6.249 28.421 1.00 97.75 82 HIS A CA 1
ATOM 670 C C . HIS A 1 82 ? -14.641 -5.277 28.369 1.00 97.75 82 HIS A C 1
ATOM 672 O O . HIS A 1 82 ? -15.331 -5.081 29.371 1.00 97.75 82 HIS A O 1
ATOM 678 N N . ARG A 1 83 ? -14.923 -4.702 27.198 1.00 97.81 83 ARG A N 1
ATOM 679 C CA . ARG A 1 83 ? -16.071 -3.817 27.002 1.00 97.81 83 ARG A CA 1
ATOM 680 C C . ARG A 1 83 ? -17.393 -4.538 27.265 1.00 97.81 83 ARG A C 1
ATOM 682 O O . ARG A 1 83 ? -18.273 -3.972 27.917 1.00 97.81 83 ARG A O 1
ATOM 689 N N . ARG A 1 84 ? -17.546 -5.774 26.779 1.00 97.25 84 ARG A N 1
ATOM 690 C CA . ARG A 1 84 ? -18.739 -6.597 27.048 1.00 97.25 84 ARG A CA 1
ATOM 691 C C . ARG A 1 84 ? -18.865 -6.926 28.531 1.00 97.25 84 ARG A C 1
ATOM 693 O O . ARG A 1 84 ? -19.959 -6.810 29.068 1.00 97.25 84 ARG A O 1
ATOM 700 N N . TYR A 1 85 ? -17.763 -7.267 29.193 1.00 96.38 85 TYR A N 1
ATOM 701 C CA . TYR A 1 85 ? -17.763 -7.561 30.625 1.00 96.38 85 TYR A CA 1
ATOM 702 C C . TYR A 1 85 ? -18.172 -6.350 31.470 1.00 96.38 85 TYR A C 1
ATOM 704 O O . TYR A 1 85 ? -19.039 -6.469 32.330 1.00 96.38 85 TYR A O 1
ATOM 712 N N . VAL A 1 86 ? -17.620 -5.166 31.180 1.00 96.81 86 VAL A N 1
ATOM 713 C CA . VAL A 1 86 ? -18.039 -3.914 31.833 1.00 96.81 86 VAL A CA 1
ATOM 714 C C . VAL A 1 86 ? -19.527 -3.667 31.611 1.00 96.81 86 VAL A C 1
ATOM 716 O O . VAL A 1 86 ? -20.240 -3.386 32.564 1.00 96.81 86 VAL A O 1
ATOM 719 N N . THR A 1 87 ? -20.011 -3.847 30.381 1.00 96.25 87 THR A N 1
ATOM 720 C CA . THR A 1 87 ? -21.439 -3.690 30.065 1.00 96.25 87 THR A CA 1
ATOM 721 C C . THR A 1 87 ? -22.305 -4.649 30.888 1.00 96.25 87 THR A C 1
ATOM 723 O O . THR A 1 87 ? -23.324 -4.237 31.429 1.00 96.25 87 THR A O 1
ATOM 726 N N . GLN A 1 88 ? -21.889 -5.910 31.027 1.00 94.56 88 GLN A N 1
ATOM 727 C CA . GLN A 1 88 ? -22.590 -6.904 31.841 1.00 94.56 88 GLN A CA 1
ATOM 728 C C . GLN A 1 88 ? -22.597 -6.534 33.331 1.00 94.56 88 GLN A C 1
ATOM 730 O O . GLN A 1 88 ? -23.614 -6.708 33.998 1.00 94.56 88 GLN A O 1
ATOM 735 N N . LEU A 1 89 ? -21.476 -6.041 33.866 1.00 93.12 89 LEU A N 1
ATOM 736 C CA . LEU A 1 89 ? -21.404 -5.580 35.253 1.00 93.12 89 LEU A CA 1
ATOM 737 C C . LEU A 1 89 ? -22.301 -4.366 35.488 1.00 93.12 89 LEU A C 1
ATOM 739 O O . LEU A 1 89 ? -23.029 -4.353 36.472 1.00 93.12 89 LEU A O 1
ATOM 743 N N . SER A 1 90 ? -22.281 -3.386 34.582 1.00 90.06 90 SER A N 1
ATOM 744 C CA . SER A 1 90 ? -23.164 -2.220 34.648 1.00 90.06 90 SER A CA 1
ATOM 745 C C . SER A 1 90 ? -24.634 -2.634 34.635 1.00 90.06 90 SER A C 1
ATOM 747 O O . SER A 1 90 ? -25.368 -2.220 35.517 1.00 90.06 90 SER A O 1
ATOM 749 N N . GLN A 1 91 ? -25.041 -3.526 33.725 1.00 90.94 91 GLN A N 1
ATOM 750 C CA . GLN A 1 91 ? -26.414 -4.051 33.685 1.00 90.94 91 GLN A CA 1
ATOM 751 C C . GLN A 1 91 ? -26.800 -4.765 34.981 1.00 90.94 91 GLN A C 1
ATOM 753 O O . GLN A 1 91 ? -27.893 -4.569 35.492 1.00 90.94 91 GLN A O 1
ATOM 758 N N . ARG A 1 92 ? -25.892 -5.568 35.546 1.00 88.88 92 ARG A N 1
ATOM 759 C CA . ARG A 1 92 ? -26.140 -6.251 36.819 1.00 88.88 92 ARG A CA 1
ATOM 760 C C . ARG A 1 92 ? -26.305 -5.268 37.982 1.00 88.88 92 ARG A C 1
ATOM 762 O O . ARG A 1 92 ? -27.119 -5.527 38.859 1.00 88.88 92 ARG A O 1
ATOM 769 N N . LEU A 1 93 ? -25.524 -4.187 38.006 1.00 86.06 93 LEU A N 1
ATOM 770 C CA . LEU A 1 93 ? -25.657 -3.132 39.012 1.00 86.06 93 LEU A CA 1
ATOM 771 C C . LEU A 1 93 ? -26.977 -2.371 38.844 1.00 86.06 93 LEU A C 1
ATOM 773 O O . LEU A 1 93 ? -27.679 -2.194 39.830 1.00 86.06 93 LEU A O 1
ATOM 777 N N . GLU A 1 94 ? -27.354 -2.021 37.610 1.00 83.12 94 GLU A N 1
ATOM 778 C CA . GLU A 1 94 ? -28.655 -1.406 37.295 1.00 83.12 94 GLU A CA 1
ATOM 779 C C . GLU A 1 94 ? -29.827 -2.304 37.741 1.00 83.12 94 GLU A C 1
ATOM 781 O O . GLU A 1 94 ? -30.786 -1.824 38.333 1.00 83.12 94 GLU A O 1
ATOM 786 N N . GLU A 1 95 ? -29.736 -3.623 37.528 1.00 80.38 95 GLU A N 1
ATOM 787 C CA . GLU A 1 95 ? -30.740 -4.596 37.992 1.00 80.38 95 GLU A CA 1
ATOM 788 C C . GLU A 1 95 ? -30.801 -4.735 39.528 1.00 80.38 95 GLU A C 1
ATOM 790 O O . GLU A 1 95 ? -31.851 -5.093 40.065 1.00 80.38 95 GLU A O 1
ATOM 795 N N . GLN A 1 96 ? -29.695 -4.494 40.245 1.00 69.62 96 GLN A N 1
ATOM 796 C CA . GLN A 1 96 ? -29.652 -4.531 41.715 1.00 69.62 96 GLN A CA 1
ATOM 797 C C . GLN A 1 96 ? -30.104 -3.208 42.360 1.00 69.62 96 GLN A C 1
ATOM 799 O O . GLN A 1 96 ? -30.690 -3.239 43.443 1.00 69.62 96 GLN A O 1
ATOM 804 N N . GLU A 1 97 ? -29.893 -2.067 41.698 1.00 57.84 97 GLU A N 1
ATOM 805 C CA . GLU A 1 97 ? -30.318 -0.738 42.170 1.00 57.84 97 GLU A CA 1
ATOM 806 C C . GLU A 1 97 ? -31.844 -0.592 42.311 1.00 57.84 97 GLU A C 1
ATOM 808 O O . GLU A 1 97 ? -32.310 0.209 43.118 1.00 57.84 97 GLU A O 1
ATOM 813 N N . ASP A 1 98 ? -32.641 -1.413 41.620 1.00 58.06 98 ASP A N 1
ATOM 814 C CA . ASP A 1 98 ? -34.102 -1.443 41.787 1.00 58.06 98 ASP A CA 1
ATOM 815 C C . ASP A 1 98 ? -34.564 -2.080 43.128 1.00 58.06 98 ASP A C 1
ATOM 817 O O . ASP A 1 98 ? -35.766 -2.106 43.416 1.00 58.06 98 ASP A O 1
ATOM 821 N N . GLY A 1 99 ? -33.650 -2.595 43.972 1.00 52.56 99 GLY A N 1
ATOM 822 C CA . GLY A 1 99 ? -33.998 -3.274 45.233 1.00 52.56 99 GLY A CA 1
ATOM 823 C C . GLY A 1 99 ? -33.016 -3.175 46.412 1.00 52.56 99 GLY A C 1
ATOM 824 O O . GLY A 1 99 ? -33.385 -3.600 47.509 1.00 52.56 99 GLY A O 1
ATOM 825 N N . GLU A 1 100 ? -31.809 -2.632 46.241 1.00 55.78 100 GLU A N 1
ATOM 826 C CA . GLU A 1 100 ? -30.823 -2.445 47.318 1.00 55.78 100 GLU A CA 1
ATOM 827 C C . GLU A 1 100 ? -30.547 -0.943 47.529 1.00 55.78 100 GLU A C 1
ATOM 829 O O . GLU A 1 100 ? -30.163 -0.253 46.588 1.00 55.78 100 GLU A O 1
ATOM 834 N N . ASP A 1 101 ? -30.737 -0.428 48.755 1.00 57.66 101 ASP A N 1
ATOM 835 C CA . ASP A 1 101 ? -30.293 0.922 49.145 1.00 57.66 101 ASP A CA 1
ATOM 836 C C . ASP A 1 101 ? -28.784 1.027 48.870 1.00 57.66 101 ASP A C 1
ATOM 838 O O . ASP A 1 101 ? -27.969 0.426 49.576 1.00 57.66 101 ASP A O 1
ATOM 842 N N . VAL A 1 102 ? -28.402 1.757 47.818 1.00 68.50 102 VAL A N 1
ATOM 843 C CA . VAL A 1 102 ? -26.997 2.029 47.501 1.00 68.50 102 VAL A CA 1
ATOM 844 C C . VAL A 1 102 ? -26.429 2.893 48.615 1.00 68.50 102 VAL A C 1
ATOM 846 O O . VAL A 1 102 ? -26.638 4.104 48.652 1.00 68.50 102 VAL A O 1
ATOM 849 N N . ILE A 1 103 ? -25.701 2.262 49.531 1.00 67.88 103 ILE A N 1
ATOM 850 C CA . ILE A 1 103 ? -24.981 2.968 50.581 1.00 67.88 103 ILE A CA 1
ATOM 851 C C . ILE A 1 103 ? -23.802 3.689 49.926 1.00 67.88 103 ILE A C 1
ATOM 853 O O . ILE A 1 103 ? -22.829 3.061 49.494 1.00 67.88 103 ILE A O 1
ATOM 857 N N . GLN A 1 104 ? -23.891 5.014 49.830 1.00 72.88 104 GLN A N 1
ATOM 858 C CA . GLN A 1 104 ? -22.789 5.828 49.339 1.00 72.88 104 GLN A CA 1
ATOM 859 C C . GLN A 1 104 ? -21.669 5.779 50.380 1.00 72.88 104 GLN A C 1
ATOM 861 O O . GLN A 1 104 ? -21.855 6.160 51.531 1.00 72.88 104 GLN A O 1
ATOM 866 N N . LEU A 1 105 ? -20.487 5.302 49.982 1.00 70.81 105 LEU A N 1
ATOM 867 C CA . LEU A 1 105 ? -19.319 5.204 50.872 1.00 70.81 105 LEU A CA 1
ATOM 868 C C . LEU A 1 105 ? -18.941 6.559 51.503 1.00 70.81 105 LEU A C 1
ATOM 870 O O . LEU A 1 105 ? -18.352 6.587 52.576 1.00 70.81 105 LEU A O 1
ATOM 874 N N . GLU A 1 106 ? -19.315 7.660 50.850 1.00 71.44 106 GLU A N 1
ATOM 875 C CA . GLU A 1 106 ? -19.149 9.038 51.323 1.00 71.44 106 GLU A CA 1
ATOM 876 C C . GLU A 1 106 ? -20.046 9.361 52.534 1.00 71.44 106 GLU A C 1
ATOM 878 O O . GLU A 1 106 ? -19.629 10.113 53.407 1.00 71.44 106 GLU A O 1
ATOM 883 N N . GLU A 1 107 ? -21.232 8.749 52.639 1.00 68.19 107 GLU A N 1
ATOM 884 C CA . GLU A 1 107 ? -22.143 8.908 53.785 1.00 68.19 107 GLU A CA 1
ATOM 885 C C . GLU A 1 107 ? -21.676 8.087 55.004 1.00 68.19 107 GLU A C 1
ATOM 887 O O . GLU A 1 107 ? -21.906 8.479 56.148 1.00 68.19 107 GLU A O 1
ATOM 892 N N . LEU A 1 108 ? -20.955 6.978 54.783 1.00 65.88 108 LEU A N 1
ATOM 893 C CA . LEU A 1 108 ? -20.426 6.131 55.863 1.00 65.88 108 LEU A CA 1
ATOM 894 C C . LEU A 1 108 ? -19.273 6.785 56.640 1.00 65.88 108 LEU A C 1
ATOM 896 O O . LEU A 1 108 ? -19.114 6.534 57.837 1.00 65.88 108 LEU A O 1
ATOM 900 N N . ASP A 1 109 ? -18.461 7.608 55.973 1.00 64.31 109 ASP A N 1
ATOM 901 C CA . ASP A 1 109 ? -17.344 8.329 56.601 1.00 64.31 109 ASP A CA 1
ATOM 902 C C . ASP A 1 109 ? -17.834 9.441 57.554 1.00 64.31 109 ASP A C 1
ATOM 904 O O . ASP A 1 109 ? -17.145 9.777 58.527 1.00 64.31 109 ASP A O 1
ATOM 908 N N . ASP A 1 110 ? -19.038 9.978 57.330 1.00 62.09 110 ASP A N 1
ATOM 909 C CA . ASP A 1 110 ? -19.679 10.942 58.232 1.00 62.09 110 ASP A CA 1
ATOM 910 C C . ASP A 1 110 ? -20.222 10.259 59.504 1.00 62.09 110 ASP A C 1
ATOM 912 O O . ASP A 1 110 ? -20.106 10.815 60.601 1.00 62.09 110 ASP A O 1
ATOM 916 N N . GLU A 1 111 ? -20.736 9.026 59.398 1.00 57.50 111 GLU A N 1
ATOM 917 C CA . GLU A 1 111 ? -21.181 8.223 60.550 1.00 57.50 111 GLU A CA 1
ATOM 918 C C . GLU A 1 111 ? -19.999 7.656 61.363 1.00 57.50 111 GLU A C 1
ATOM 920 O O . GLU A 1 111 ? -20.015 7.677 62.598 1.00 57.50 111 GLU A O 1
ATOM 925 N N . ALA A 1 112 ? -18.919 7.228 60.698 1.00 56.56 112 ALA A N 1
ATOM 926 C CA . ALA A 1 112 ? -17.736 6.647 61.343 1.00 56.56 112 ALA A CA 1
ATOM 927 C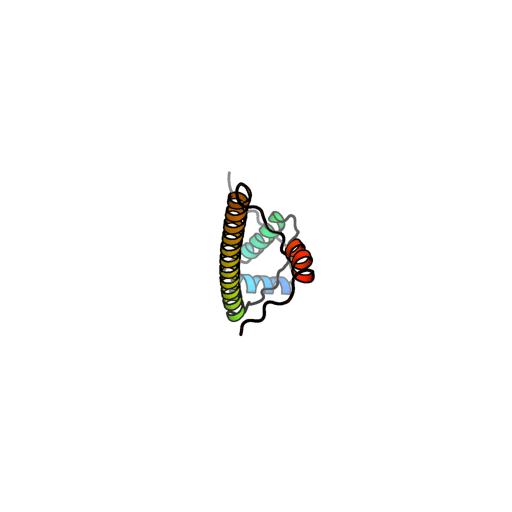 C . ALA A 1 112 ? -16.881 7.657 62.136 1.00 56.56 112 ALA A C 1
ATOM 929 O O . ALA A 1 112 ? -16.091 7.259 62.993 1.00 56.56 112 ALA A O 1
ATOM 930 N N . ASN A 1 113 ? -17.038 8.964 61.900 1.00 56.03 113 ASN A N 1
ATOM 931 C CA . ASN A 1 113 ? -16.399 10.003 62.716 1.00 56.03 113 ASN A CA 1
ATOM 932 C C . ASN A 1 113 ? -17.142 10.284 64.042 1.00 56.03 113 ASN A C 1
ATOM 934 O O . ASN A 1 113 ? -16.613 11.009 64.890 1.00 56.03 113 ASN A O 1
ATOM 938 N N . GLY A 1 114 ? -18.350 9.733 64.234 1.00 56.34 114 GLY A N 1
ATOM 939 C CA . GLY A 1 114 ? -19.181 9.935 65.427 1.00 56.34 114 GLY A CA 1
ATOM 940 C C . GLY A 1 114 ? -19.120 8.819 66.478 1.00 56.34 114 GLY A C 1
ATOM 941 O O . GLY A 1 114 ? -19.408 9.086 67.647 1.00 56.34 114 GLY A O 1
ATOM 942 N N . GLU A 1 115 ? -18.731 7.595 66.109 1.00 56.66 115 GLU A N 1
ATOM 943 C CA . GLU A 1 115 ? -18.721 6.438 67.016 1.00 56.66 115 GLU A CA 1
ATOM 944 C C . GLU A 1 115 ? -17.299 5.920 67.282 1.00 56.66 115 GLU A C 1
ATOM 946 O O . GLU A 1 115 ? -16.488 5.730 66.378 1.00 56.66 115 GLU A O 1
ATOM 951 N N . GLU A 1 116 ? -16.977 5.738 68.567 1.00 57.44 116 GLU A N 1
ATOM 952 C CA . GLU A 1 116 ? -15.637 5.393 69.047 1.00 57.44 116 GLU A CA 1
ATOM 953 C C . GLU A 1 116 ? -15.047 4.136 68.373 1.00 57.44 116 GLU A C 1
ATOM 955 O O . GLU A 1 116 ? -15.753 3.147 68.162 1.00 57.44 116 GLU A O 1
ATOM 960 N N . PRO A 1 117 ? -13.724 4.108 68.112 1.00 59.81 117 PRO A N 1
ATOM 961 C CA . PRO A 1 117 ? -13.079 2.987 67.443 1.00 59.81 117 PRO A CA 1
ATOM 962 C C . PRO A 1 117 ? -13.233 1.709 68.273 1.00 59.81 117 PRO A C 1
ATOM 964 O O . PRO A 1 117 ? -12.734 1.616 69.401 1.00 59.81 117 PRO A O 1
ATOM 967 N N . PHE A 1 118 ? -13.888 0.699 67.698 1.00 58.19 118 PHE A N 1
ATOM 968 C CA . PHE A 1 118 ? -14.049 -0.616 68.312 1.00 58.19 118 PHE A CA 1
ATOM 969 C C . PHE A 1 118 ? -12.680 -1.213 68.676 1.00 58.19 118 PHE A C 1
ATOM 971 O O . PHE A 1 118 ? -11.909 -1.649 67.818 1.00 58.19 118 PHE A O 1
ATOM 978 N N . ARG A 1 119 ? -12.368 -1.258 69.977 1.00 46.66 119 ARG A N 1
ATOM 979 C CA . ARG A 1 119 ? -11.231 -2.020 70.505 1.00 46.66 119 ARG A CA 1
ATOM 980 C C . ARG A 1 119 ? -11.580 -3.504 70.501 1.00 46.66 119 ARG A C 1
ATOM 982 O O . ARG A 1 119 ? -12.262 -3.985 71.402 1.00 46.66 119 ARG A O 1
ATOM 989 N N . LEU A 1 120 ? -11.074 -4.229 69.509 1.00 49.19 120 LEU A N 1
ATOM 990 C CA . LEU A 1 120 ? -10.937 -5.681 69.594 1.00 49.19 120 LEU A CA 1
ATOM 991 C C . LEU A 1 120 ? -9.809 -6.006 70.583 1.00 49.19 120 LEU A C 1
ATOM 993 O O . LEU A 1 120 ? -8.678 -5.545 70.412 1.00 49.19 120 LEU A O 1
ATOM 997 N N . GLY A 1 121 ? -10.173 -6.716 71.653 1.00 53.19 121 GLY A N 1
ATOM 998 C CA . GLY A 1 121 ? -9.267 -7.203 72.697 1.00 53.19 121 GLY A CA 1
ATOM 999 C C . GLY A 1 121 ? -8.540 -8.483 72.319 1.00 53.19 121 GLY A C 1
ATOM 1000 O O . GLY A 1 121 ? -9.049 -9.221 71.446 1.00 53.19 121 GLY A O 1
#

Secondary structure (DSSP, 8-state):
-------------HHHHHHHHHHHHHTT--HHHHHHHHHHHHHHTTT-------PPPPHHHHHHHHHHHHHHHHHHHHHHHHHHHHHHHHHHHHHHHTTS----HHHHHHHHTTS------

pLDDT: mean 82.6, std 15.12, range [42.69, 98.25]